Protein AF-A0A1Y1KWU5-F1 (afdb_monomer)

Solvent-accessible surface area (backbone atoms only — not comparable to full-atom values): 7586 Å² total; per-residue (Å²): 84,20,53,81,80,66,44,77,60,91,59,65,43,53,29,84,85,46,70,53,44,62,46,43,45,73,68,38,96,52,86,77,61,97,84,52,98,60,60,67,22,33,27,60,72,57,50,53,52,48,52,53,52,38,52,51,50,53,49,51,57,52,48,52,55,51,52,58,49,50,57,54,48,60,75,54,45,35,66,39,91,87,79,66,52,74,26,84,35,66,68,56,41,51,54,46,28,48,75,75,55,55,42,67,49,94,83,48,96,49,75,25,68,44,70,65,58,51,71,70,51,80,75,86,70,75,130

Organism: Photinus pyralis (NCBI:txid7054)

Structure (mmCIF, N/CA/C/O backbone):
data_AF-A0A1Y1KWU5-F1
#
_entry.id   AF-A0A1Y1KWU5-F1
#
loop_
_atom_site.group_PDB
_atom_site.id
_atom_site.type_symbol
_atom_site.label_atom_id
_atom_site.label_alt_id
_atom_site.label_comp_id
_atom_site.label_asym_id
_atom_site.label_entity_id
_atom_site.label_seq_id
_atom_site.pdbx_PDB_ins_code
_atom_site.Cartn_x
_atom_site.Cartn_y
_atom_site.Cartn_z
_atom_site.occupancy
_atom_site.B_iso_or_equiv
_atom_site.auth_seq_id
_atom_site.auth_comp_id
_atom_site.auth_asym_id
_atom_site.auth_atom_id
_atom_site.pdbx_PDB_model_num
ATOM 1 N N . ILE A 1 1 ? -17.354 2.102 24.502 1.00 94.81 1 ILE A N 1
ATOM 2 C CA . ILE A 1 1 ? -17.675 2.507 23.100 1.00 94.81 1 ILE A CA 1
ATOM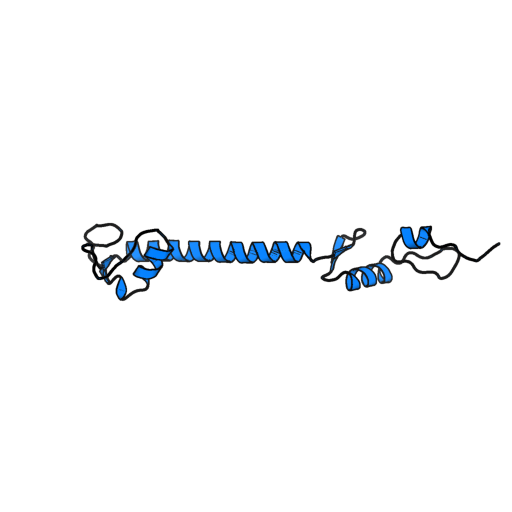 3 C C . ILE A 1 1 ? -16.407 2.635 22.249 1.00 94.81 1 ILE A C 1
ATOM 5 O O . ILE A 1 1 ? -15.475 3.330 22.637 1.00 94.81 1 ILE A O 1
ATOM 9 N N . CYS A 1 2 ? -16.386 1.977 21.086 1.00 96.94 2 CYS A N 1
ATOM 10 C CA . CYS A 1 2 ? -15.306 1.999 20.093 1.00 96.94 2 CYS A CA 1
ATOM 11 C C . CYS A 1 2 ? -15.434 3.174 19.100 1.00 96.94 2 CYS A C 1
ATOM 13 O O . CYS A 1 2 ? -16.521 3.439 18.593 1.00 96.94 2 CYS A O 1
ATOM 15 N N . ARG A 1 3 ? -14.316 3.822 18.746 1.00 94.38 3 ARG A N 1
ATOM 16 C CA . ARG A 1 3 ? -14.198 4.917 17.764 1.00 94.38 3 ARG A CA 1
ATOM 17 C C . ARG A 1 3 ? -14.713 4.533 16.383 1.00 94.38 3 ARG A C 1
ATOM 19 O O . ARG A 1 3 ? -15.328 5.349 15.707 1.00 94.38 3 ARG A O 1
ATOM 26 N N . THR A 1 4 ? -14.423 3.310 15.951 1.00 93.44 4 THR A N 1
ATOM 27 C CA . THR A 1 4 ? -14.607 2.893 14.557 1.00 93.44 4 THR A CA 1
ATOM 28 C C . THR A 1 4 ? -15.996 2.319 14.308 1.00 93.44 4 THR A C 1
ATOM 30 O O . THR A 1 4 ? -16.654 2.711 13.350 1.00 93.44 4 THR A O 1
ATOM 33 N N . CYS A 1 5 ? -16.457 1.391 15.153 1.00 94.75 5 CYS A N 1
ATOM 34 C CA . CYS A 1 5 ? -17.762 0.749 14.972 1.00 94.75 5 CYS A CA 1
ATOM 35 C C . CYS A 1 5 ? -18.886 1.381 15.799 1.00 94.75 5 CYS A C 1
ATOM 37 O O . CYS A 1 5 ? -20.037 0.992 15.615 1.00 94.75 5 CYS A O 1
ATOM 39 N N . LEU A 1 6 ? -18.564 2.307 16.713 1.00 95.06 6 LEU A N 1
ATOM 40 C CA . LEU A 1 6 ? -19.505 2.977 17.624 1.00 95.06 6 LEU A CA 1
ATOM 41 C C . LEU A 1 6 ? -20.280 2.031 18.559 1.00 95.06 6 LEU A C 1
ATOM 43 O O . LEU A 1 6 ? -21.228 2.449 19.218 1.00 95.06 6 LEU A O 1
ATOM 47 N N . LYS A 1 7 ? -19.867 0.762 18.652 1.00 97.00 7 LYS A N 1
ATOM 48 C CA . LYS A 1 7 ? -20.448 -0.232 19.563 1.00 97.00 7 LYS A CA 1
ATOM 49 C C . LYS A 1 7 ? -19.772 -0.180 20.922 1.00 97.00 7 LYS A C 1
ATOM 51 O O . LYS A 1 7 ? -18.605 0.212 21.031 1.00 97.00 7 LYS A O 1
ATOM 56 N N . ASP A 1 8 ? -20.498 -0.602 21.948 1.00 95.81 8 ASP A N 1
ATOM 57 C CA . ASP A 1 8 ? -19.896 -0.889 23.240 1.00 95.81 8 ASP A CA 1
ATOM 58 C C . ASP A 1 8 ? -19.264 -2.283 23.215 1.00 95.81 8 ASP A C 1
ATOM 60 O O . ASP A 1 8 ? -19.918 -3.268 22.882 1.00 95.81 8 ASP A O 1
ATOM 64 N N . GLU A 1 9 ? -17.962 -2.349 23.471 1.00 97.00 9 GLU A N 1
ATOM 65 C CA . GLU A 1 9 ? -17.146 -3.559 23.357 1.00 97.00 9 GLU A CA 1
ATOM 66 C C . GLU A 1 9 ? -16.307 -3.679 24.631 1.00 97.00 9 GLU A C 1
ATOM 68 O O . GLU A 1 9 ? -15.948 -2.666 25.233 1.00 97.00 9 GLU A O 1
ATOM 73 N N . GLN A 1 10 ? -15.998 -4.911 25.030 1.00 92.81 10 GLN A N 1
ATOM 74 C CA . GLN A 1 10 ? -15.315 -5.197 26.296 1.00 92.81 10 GLN A CA 1
ATOM 75 C C . GLN A 1 10 ? -13.804 -4.941 26.216 1.00 92.81 10 GLN A C 1
ATOM 77 O O . GLN A 1 10 ? -13.208 -4.451 27.169 1.00 92.81 10 GLN A O 1
ATOM 82 N N . GLU A 1 11 ? -13.191 -5.239 25.068 1.00 95.56 11 GLU A N 1
ATOM 83 C CA . GLU A 1 11 ? -11.748 -5.108 24.855 1.00 95.56 11 GLU A CA 1
ATOM 84 C C . GLU A 1 11 ? -11.456 -3.883 23.989 1.00 95.56 11 GLU A C 1
ATOM 86 O O . GLU A 1 11 ? -11.607 -3.907 22.761 1.00 95.56 11 GLU A O 1
ATOM 91 N N . LEU A 1 12 ? -11.077 -2.799 24.664 1.00 96.62 12 LEU A N 1
ATOM 92 C CA . LEU A 1 12 ? -10.816 -1.485 24.092 1.00 96.62 12 LEU A CA 1
ATOM 93 C C . LEU A 1 12 ? -9.368 -1.072 24.365 1.00 96.62 12 LEU A C 1
ATOM 95 O O . LEU A 1 12 ? -8.878 -1.203 25.483 1.00 96.62 12 LEU A O 1
ATOM 99 N N . SER A 1 13 ? -8.709 -0.533 23.345 1.00 96.31 13 SER A N 1
ATOM 100 C CA . SER A 1 13 ? -7.371 0.049 23.434 1.00 96.31 13 SER A CA 1
ATOM 101 C C . SER A 1 13 ? -7.431 1.547 23.128 1.00 96.31 13 SER A C 1
ATOM 103 O O . SER A 1 13 ? -8.189 1.939 22.234 1.00 96.31 13 SER A O 1
ATOM 105 N N . PRO A 1 14 ? -6.645 2.398 23.807 1.00 96.44 14 PRO A N 1
ATOM 106 C CA . PRO A 1 14 ? -6.607 3.824 23.501 1.00 96.44 14 PRO A CA 1
ATOM 107 C C . PRO A 1 14 ? -6.084 4.078 22.082 1.00 96.44 14 PRO A C 1
ATOM 109 O O . PRO A 1 14 ? -5.101 3.479 21.645 1.00 96.44 14 PRO A O 1
ATOM 112 N N . VAL A 1 15 ? -6.739 4.975 21.342 1.00 96.00 15 VAL A N 1
ATOM 113 C CA . VAL A 1 15 ? -6.402 5.232 19.927 1.00 96.00 15 VAL A CA 1
ATOM 114 C C . VAL A 1 15 ? -5.012 5.861 19.772 1.00 96.00 15 VAL A C 1
ATOM 116 O O . VAL A 1 15 ? -4.310 5.532 18.821 1.00 96.00 15 VAL A O 1
ATOM 119 N N . PHE A 1 16 ? -4.607 6.722 20.709 1.00 94.75 16 PHE A N 1
ATOM 120 C CA . PHE A 1 16 ? -3.323 7.438 20.671 1.00 94.75 16 PHE A CA 1
ATOM 121 C C . PHE A 1 16 ? -2.161 6.705 21.347 1.00 94.75 16 PHE A C 1
ATOM 123 O O . PHE A 1 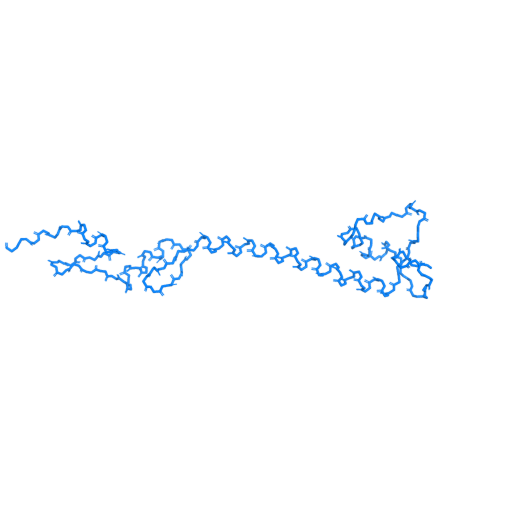16 ? -1.016 7.091 21.137 1.00 94.75 16 PHE A O 1
ATOM 130 N N . ASP A 1 17 ? -2.436 5.630 22.091 1.00 93.62 17 ASP A N 1
ATOM 131 C CA . ASP A 1 17 ? -1.395 4.762 22.666 1.00 93.62 17 ASP A CA 1
ATOM 132 C C . ASP A 1 17 ? -1.025 3.612 21.707 1.00 93.62 17 ASP A C 1
ATOM 134 O O . ASP A 1 17 ? -0.284 2.695 22.055 1.00 93.62 17 ASP A O 1
ATOM 138 N N . THR A 1 18 ? -1.566 3.640 20.485 1.00 91.69 18 THR A N 1
ATOM 139 C CA . THR A 1 18 ? -1.322 2.670 19.414 1.00 91.69 18 THR A CA 1
ATOM 140 C C . THR A 1 18 ? -1.113 3.400 18.086 1.00 91.69 18 THR A C 1
ATOM 142 O O . THR A 1 18 ? -1.347 4.601 17.970 1.00 91.69 18 THR A O 1
ATOM 145 N N . GLU A 1 19 ? -0.746 2.666 17.036 1.00 94.38 19 GLU A N 1
ATOM 146 C CA . GLU A 1 19 ? -0.669 3.202 15.667 1.00 94.38 19 GLU A CA 1
ATOM 147 C C . GLU A 1 19 ? -2.055 3.444 15.032 1.00 94.38 19 GLU A C 1
ATOM 149 O O . GLU A 1 19 ? -2.157 3.890 13.892 1.00 94.38 19 GLU A O 1
ATOM 154 N N . ALA A 1 20 ? -3.155 3.183 15.750 1.00 93.69 20 ALA A N 1
ATOM 155 C CA . ALA A 1 20 ? -4.499 3.277 15.189 1.00 93.69 20 ALA A CA 1
ATOM 156 C C . ALA A 1 20 ? -4.839 4.685 14.673 1.00 93.69 20 ALA A C 1
ATOM 158 O O . ALA A 1 20 ? -5.522 4.795 13.657 1.00 93.69 20 ALA A O 1
ATOM 159 N N . ALA A 1 21 ? -4.375 5.751 15.338 1.00 92.62 21 ALA A N 1
ATOM 160 C CA . ALA A 1 21 ? -4.647 7.129 14.921 1.00 92.62 21 ALA A CA 1
ATOM 161 C C . ALA A 1 21 ? -4.113 7.423 13.508 1.00 92.62 21 ALA A C 1
ATOM 163 O O . ALA A 1 21 ? -4.886 7.802 12.628 1.00 92.62 21 ALA A O 1
ATOM 164 N N . SER A 1 22 ? -2.820 7.181 13.272 1.00 92.19 22 SER A N 1
ATOM 165 C CA . SER A 1 22 ? -2.188 7.409 11.966 1.00 92.19 22 SER A CA 1
ATOM 166 C C . SER A 1 22 ? -2.765 6.487 10.895 1.00 92.19 22 SER A C 1
ATOM 168 O O . SER A 1 22 ? -3.064 6.927 9.790 1.00 92.19 22 SER A O 1
ATOM 170 N N . MET A 1 23 ? -3.010 5.219 11.231 1.00 93.25 23 MET A N 1
ATOM 171 C CA . MET A 1 23 ? -3.595 4.258 10.297 1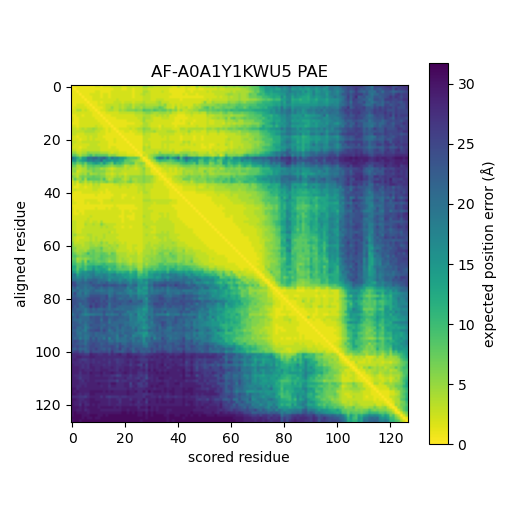.00 93.25 23 MET A CA 1
ATOM 172 C C . MET A 1 23 ? -5.018 4.647 9.877 1.00 93.25 23 MET A C 1
ATOM 174 O O . MET A 1 23 ? -5.388 4.437 8.721 1.00 93.25 23 MET A O 1
ATOM 178 N N . LEU A 1 24 ? -5.829 5.202 10.789 1.00 91.81 24 LEU A N 1
ATOM 179 C CA . LEU A 1 24 ? -7.181 5.682 10.483 1.00 91.81 24 LEU A CA 1
ATOM 180 C C . LEU A 1 24 ? -7.151 6.860 9.512 1.00 91.81 24 LEU A C 1
ATOM 182 O O . LEU A 1 24 ? -7.927 6.845 8.556 1.00 91.81 24 LEU A O 1
ATOM 186 N N . GLU A 1 25 ? -6.261 7.826 9.740 1.00 90.75 25 GLU A N 1
ATOM 187 C CA . GLU A 1 25 ? -6.081 8.996 8.872 1.00 90.75 25 GLU A CA 1
ATOM 188 C C . GLU A 1 25 ? -5.540 8.605 7.490 1.00 90.75 25 GLU A C 1
ATOM 190 O O . GLU A 1 25 ? -6.004 9.118 6.470 1.00 90.75 25 GLU A O 1
ATOM 195 N N . ASP A 1 26 ? -4.627 7.631 7.438 1.00 88.56 26 ASP A N 1
ATOM 196 C CA . ASP A 1 26 ? -4.078 7.114 6.187 1.00 88.56 26 ASP A CA 1
ATOM 197 C C . ASP A 1 26 ? -5.100 6.273 5.408 1.00 88.56 26 ASP A C 1
ATOM 199 O O . ASP A 1 26 ? -5.172 6.372 4.183 1.00 88.56 26 ASP A O 1
ATOM 203 N N . CYS A 1 27 ? -5.897 5.421 6.061 1.00 82.38 27 CYS A N 1
ATOM 204 C CA . CYS A 1 27 ? -6.834 4.528 5.366 1.00 82.38 27 CYS A CA 1
ATOM 205 C C . CYS A 1 27 ? -8.128 5.219 4.912 1.00 82.38 27 CYS A C 1
ATOM 207 O O . CYS A 1 27 ? -8.773 4.742 3.976 1.00 82.38 27 CYS A O 1
ATOM 209 N N . ARG A 1 28 ? -8.554 6.306 5.570 1.00 72.38 28 ARG A N 1
ATOM 210 C CA . ARG A 1 28 ? -9.796 7.033 5.255 1.00 72.38 28 ARG A CA 1
ATOM 211 C C . ARG A 1 28 ? -9.697 8.487 5.733 1.00 72.38 28 ARG A C 1
ATOM 213 O O . ARG A 1 28 ? -9.059 8.758 6.732 1.00 72.38 28 ARG A O 1
ATOM 220 N N . PHE A 1 29 ? -10.436 9.411 5.112 1.00 65.81 29 PHE A N 1
ATOM 221 C CA . PHE A 1 29 ? -10.536 10.835 5.507 1.00 65.81 29 PHE A CA 1
ATOM 222 C C . PHE A 1 29 ? -11.156 11.114 6.906 1.00 65.81 29 PHE A C 1
ATOM 224 O O . PHE A 1 29 ? -11.790 12.149 7.106 1.00 65.81 29 PHE A O 1
ATOM 231 N N . MET A 1 30 ? -11.052 10.210 7.882 1.00 73.19 30 MET A N 1
ATOM 232 C CA . MET A 1 30 ? -11.430 10.502 9.265 1.00 73.19 30 MET A CA 1
ATOM 233 C C . MET A 1 30 ? -10.248 11.142 9.984 1.00 73.19 30 MET A C 1
ATOM 235 O O . MET A 1 30 ? -9.280 10.461 10.291 1.00 73.19 30 MET A O 1
ATOM 239 N N . LYS A 1 31 ? -10.361 12.436 10.296 1.00 83.50 31 LYS A N 1
ATOM 240 C CA . LYS A 1 31 ? -9.432 13.118 11.203 1.00 83.50 31 LYS A CA 1
ATOM 241 C C . LYS A 1 31 ? -9.647 12.612 12.629 1.00 83.50 31 LYS A C 1
ATOM 243 O O . LYS A 1 31 ? -10.791 12.567 13.094 1.00 83.50 31 LYS A O 1
ATOM 248 N N . VAL A 1 32 ? -8.570 12.253 13.320 1.00 88.56 32 VAL A N 1
ATOM 249 C CA . VAL A 1 32 ? -8.626 11.759 14.699 1.00 88.56 32 VAL A CA 1
ATOM 250 C C . VAL A 1 32 ? -7.886 12.749 15.592 1.00 88.56 32 VAL A C 1
ATOM 252 O O . VAL A 1 32 ? -6.712 13.025 15.383 1.00 88.56 32 VAL A O 1
ATOM 255 N N . SER A 1 33 ? -8.569 13.330 16.583 1.00 89.25 33 SER A N 1
ATOM 256 C CA . S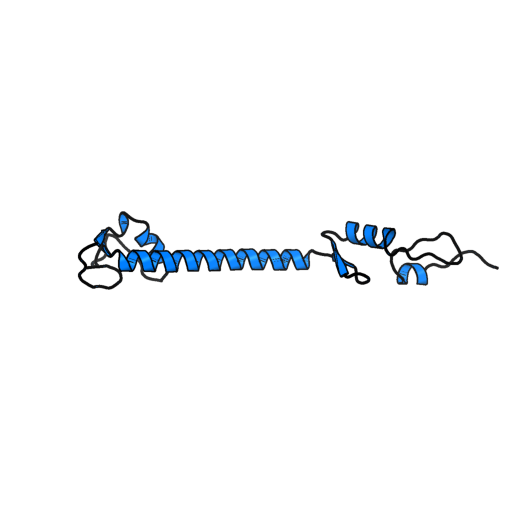ER A 1 33 ? -7.972 14.334 17.468 1.00 89.25 33 SER A CA 1
ATOM 257 C C . SER A 1 33 ? -8.231 14.006 18.939 1.00 89.25 33 SER A C 1
ATOM 259 O O . SER A 1 33 ? -9.351 13.645 19.297 1.00 89.25 33 SER A O 1
ATOM 261 N N . PRO A 1 34 ? -7.234 14.182 19.825 1.00 88.69 34 PRO A N 1
ATOM 262 C CA . PRO A 1 34 ? -7.443 13.992 21.257 1.00 88.69 34 PRO A CA 1
ATOM 263 C C . PRO A 1 34 ? -8.360 15.054 21.872 1.00 88.69 34 PRO A C 1
ATOM 265 O O . PRO A 1 34 ? -8.821 14.885 22.996 1.00 88.69 34 PRO A O 1
ATOM 268 N N . GLN A 1 35 ? -8.625 16.147 21.151 1.00 90.62 35 GLN A N 1
ATOM 269 C CA . GLN A 1 35 ? -9.490 17.241 21.589 1.00 90.62 35 GLN A CA 1
ATOM 270 C C . GLN A 1 35 ? -10.914 17.152 21.024 1.00 90.62 35 GLN A C 1
ATOM 272 O O . GLN A 1 35 ? -11.723 18.040 21.293 1.00 90.62 35 GLN A O 1
ATOM 277 N N . ASP A 1 36 ? -11.236 16.135 20.220 1.00 88.44 36 ASP A N 1
ATOM 278 C CA . ASP A 1 36 ? -12.590 15.987 19.691 1.00 88.44 36 ASP A CA 1
ATOM 279 C C . ASP A 1 36 ? -13.557 15.356 20.711 1.00 88.44 36 ASP A C 1
ATOM 281 O O . ASP A 1 36 ? -13.168 14.682 21.664 1.00 88.44 36 ASP A O 1
ATOM 285 N N . SER A 1 37 ? -14.855 15.600 20.521 1.00 89.56 37 SER A N 1
ATOM 286 C CA . SER A 1 37 ? -15.932 15.109 21.392 1.00 89.56 37 SER A CA 1
ATOM 287 C C . SER A 1 37 ? -16.370 13.671 21.070 1.00 89.56 37 SER A C 1
ATOM 289 O O . SER A 1 37 ? -17.513 13.288 21.324 1.00 89.56 37 SER A O 1
ATOM 291 N N . LEU A 1 38 ? -15.482 12.868 20.480 1.00 91.81 38 LEU A N 1
ATOM 292 C CA . LEU A 1 38 ? -15.770 11.525 19.979 1.00 91.81 38 LEU A CA 1
ATOM 293 C C . LEU A 1 38 ? -15.024 10.453 20.812 1.00 91.81 38 LEU A C 1
ATOM 295 O O . LEU A 1 38 ? -14.121 10.782 21.584 1.00 91.81 38 LEU A O 1
ATOM 299 N N . PRO A 1 39 ? -15.384 9.153 20.708 1.00 94.38 39 PRO A N 1
ATOM 300 C CA . PRO A 1 39 ? -14.756 8.104 21.518 1.00 94.38 39 PRO A CA 1
ATOM 301 C C . PRO A 1 39 ? -13.240 8.028 21.298 1.00 94.38 39 PRO A C 1
ATOM 303 O O . PRO A 1 39 ? -12.796 8.142 20.165 1.00 94.38 39 PRO A O 1
ATOM 306 N N . GLN A 1 40 ? -12.451 7.778 22.346 1.00 94.44 40 GLN A N 1
ATOM 307 C CA . GLN A 1 40 ? -10.976 7.763 22.270 1.00 94.44 40 GLN A CA 1
ATOM 308 C C . GLN A 1 40 ? -10.352 6.362 22.380 1.00 94.44 40 GLN A C 1
ATOM 310 O O . GLN A 1 40 ? -9.165 6.212 22.661 1.00 94.44 40 GLN A O 1
ATOM 315 N N . ASN A 1 41 ? -11.149 5.318 22.138 1.00 96.12 41 ASN A N 1
ATOM 316 C CA . ASN A 1 41 ? -10.709 3.926 22.201 1.00 96.12 41 ASN A CA 1
ATOM 317 C C . ASN A 1 41 ? -11.162 3.138 20.970 1.00 96.12 41 ASN A C 1
ATOM 319 O O . ASN A 1 41 ? -12.239 3.396 20.441 1.00 96.12 41 ASN A O 1
ATOM 323 N N . ILE A 1 42 ? -10.390 2.146 20.544 1.00 96.19 42 ILE A N 1
ATOM 324 C CA . ILE A 1 42 ? -10.701 1.224 19.448 1.00 96.19 42 ILE A CA 1
ATOM 325 C C . ILE A 1 42 ? -10.792 -0.208 19.983 1.00 96.19 42 ILE A C 1
ATOM 327 O O . ILE A 1 42 ? -10.002 -0.602 20.832 1.00 96.19 42 ILE A O 1
ATOM 331 N N . CYS A 1 43 ? -11.762 -0.997 19.517 1.00 98.25 43 CYS A N 1
ATOM 332 C CA . CYS A 1 43 ? -11.850 -2.407 19.904 1.00 98.25 43 CYS A CA 1
ATOM 333 C C . CYS A 1 43 ? -10.931 -3.293 19.058 1.00 98.25 43 CYS A C 1
ATOM 335 O O . CYS A 1 43 ? -10.647 -2.963 17.903 1.00 98.25 43 CYS A O 1
ATOM 337 N N . ILE A 1 44 ? -10.542 -4.459 19.588 1.00 96.62 44 ILE A N 1
ATOM 338 C CA . ILE A 1 44 ? -9.620 -5.400 18.918 1.00 96.62 44 ILE A CA 1
ATOM 339 C C . ILE A 1 44 ? -10.084 -5.757 17.502 1.00 96.62 44 ILE A C 1
ATOM 341 O O . ILE A 1 44 ? -9.292 -5.716 16.563 1.00 96.62 44 ILE A O 1
ATOM 345 N N . LYS A 1 45 ? -11.380 -6.038 17.318 1.00 97.44 45 LYS A N 1
ATOM 346 C CA . LYS A 1 45 ? -11.948 -6.378 16.001 1.00 97.44 45 LYS A CA 1
ATOM 347 C C . LYS A 1 45 ? -11.741 -5.249 14.987 1.00 97.44 45 LYS A C 1
ATOM 349 O O . LYS A 1 45 ? -11.382 -5.499 13.841 1.00 97.44 45 LYS A O 1
ATOM 354 N N . CYS A 1 46 ? -11.961 -4.001 15.408 1.00 96.31 46 CYS A N 1
ATOM 355 C CA . CYS A 1 46 ? -11.766 -2.837 14.544 1.00 96.31 46 CYS A CA 1
ATOM 356 C C . CYS A 1 46 ? -10.284 -2.574 14.278 1.00 96.31 46 CYS A C 1
ATOM 358 O O . CYS A 1 46 ? -9.932 -2.244 13.151 1.00 96.31 46 CYS A O 1
ATOM 360 N N . TYR A 1 47 ? -9.426 -2.752 15.284 1.00 95.88 47 TYR A N 1
ATOM 361 C CA . TYR A 1 47 ? -7.982 -2.600 15.132 1.00 95.88 47 TYR A CA 1
ATOM 362 C C . TYR A 1 47 ? -7.408 -3.618 14.135 1.00 95.88 47 TYR A C 1
ATOM 364 O O . TYR A 1 47 ? -6.673 -3.246 13.229 1.00 95.88 47 TYR A O 1
ATOM 372 N N . GLN A 1 48 ? -7.814 -4.886 14.220 1.00 96.50 48 GLN A N 1
ATOM 373 C CA . GLN A 1 48 ? -7.372 -5.927 13.286 1.00 96.50 48 GLN A CA 1
ATOM 374 C C . GLN A 1 48 ? -7.795 -5.637 11.840 1.00 96.50 48 GLN A C 1
ATOM 376 O O . GLN A 1 48 ? -6.977 -5.747 10.927 1.00 96.50 48 GLN A O 1
ATOM 381 N N . LEU A 1 49 ? -9.049 -5.222 11.627 1.00 95.94 49 LEU A N 1
ATOM 382 C CA . LEU A 1 49 ? -9.525 -4.813 10.302 1.00 95.94 49 LEU A CA 1
ATOM 383 C C . LEU A 1 49 ? -8.759 -3.592 9.779 1.00 95.94 49 LEU A C 1
ATOM 385 O O . LEU A 1 49 ? -8.390 -3.552 8.608 1.00 95.94 49 LEU A O 1
ATOM 389 N N . LEU A 1 50 ? -8.483 -2.614 10.644 1.00 94.94 50 LEU A N 1
ATOM 390 C CA . LEU A 1 50 ? -7.699 -1.433 10.296 1.00 94.94 50 LEU A CA 1
ATOM 391 C C . LEU A 1 50 ? -6.281 -1.808 9.844 1.00 94.94 50 LEU A C 1
ATOM 393 O O . LEU A 1 50 ? -5.832 -1.323 8.810 1.00 94.94 50 LEU A O 1
ATOM 397 N N . VAL A 1 51 ? -5.608 -2.703 10.572 1.00 94.44 51 VAL A N 1
ATOM 398 C CA . VAL A 1 51 ? -4.269 -3.210 10.223 1.00 94.44 51 VAL A CA 1
ATOM 399 C C . VAL A 1 51 ? -4.269 -3.901 8.866 1.00 94.44 51 VAL A C 1
ATOM 401 O O . VAL A 1 51 ? -3.392 -3.640 8.043 1.00 94.44 51 VAL A O 1
ATOM 404 N N . GLN A 1 52 ? -5.270 -4.735 8.589 1.00 95.69 52 GLN A N 1
ATOM 405 C CA . GLN A 1 52 ? -5.402 -5.395 7.290 1.00 95.69 52 GLN A CA 1
ATOM 406 C C . GLN A 1 52 ? -5.593 -4.384 6.152 1.00 95.69 52 GLN A C 1
ATOM 408 O O . GLN A 1 52 ? -4.881 -4.453 5.151 1.00 95.69 52 GLN A O 1
ATOM 413 N N . CYS A 1 53 ? -6.501 -3.418 6.321 1.00 94.19 53 CYS A N 1
ATOM 414 C CA . CYS A 1 53 ? -6.737 -2.361 5.337 1.00 94.19 53 CYS A CA 1
ATOM 415 C C . CYS A 1 53 ? -5.481 -1.516 5.084 1.00 94.19 53 CYS A C 1
ATOM 417 O O . CYS A 1 53 ? -5.141 -1.249 3.931 1.00 94.19 53 CYS A O 1
ATOM 419 N N . TYR A 1 54 ? -4.776 -1.127 6.146 1.00 93.75 54 TYR A N 1
ATOM 420 C CA . TYR A 1 54 ? -3.564 -0.316 6.059 1.00 93.75 54 TYR A CA 1
ATOM 421 C C . TYR A 1 54 ? -2.437 -1.043 5.327 1.00 93.75 54 TYR A C 1
ATOM 423 O O . TYR A 1 54 ? -1.843 -0.497 4.397 1.00 93.75 54 TYR A O 1
ATOM 431 N N . ASN A 1 55 ? -2.182 -2.301 5.690 1.00 95.69 55 ASN A N 1
ATOM 432 C CA . ASN A 1 55 ? -1.142 -3.101 5.050 1.00 95.69 55 ASN A CA 1
ATOM 433 C C . ASN A 1 55 ? -1.452 -3.350 3.574 1.00 95.69 55 ASN A C 1
ATOM 435 O O . ASN A 1 55 ? -0.558 -3.249 2.735 1.00 95.69 55 ASN A O 1
ATOM 439 N N . PHE A 1 56 ? -2.719 -3.609 3.241 1.00 95.44 56 PHE A N 1
ATOM 440 C CA . PHE A 1 56 ? -3.141 -3.741 1.852 1.00 95.44 56 PHE A CA 1
ATOM 441 C C . PHE A 1 56 ? -2.937 -2.435 1.071 1.00 95.44 56 PHE A C 1
ATOM 443 O O . PHE A 1 56 ? -2.361 -2.458 -0.015 1.00 95.44 56 PHE A O 1
ATOM 450 N N . LYS A 1 57 ? -3.310 -1.281 1.644 1.00 93.94 57 LYS A N 1
ATOM 451 C CA . LYS A 1 57 ? -3.037 0.033 1.043 1.00 93.94 57 LYS A CA 1
ATOM 452 C C . LYS A 1 57 ? -1.538 0.226 0.778 1.00 93.94 57 LYS A C 1
ATOM 454 O O . LYS A 1 57 ? -1.165 0.548 -0.348 1.00 93.94 57 LYS A O 1
ATOM 459 N N . LYS A 1 58 ? -0.680 -0.012 1.777 1.00 94.81 58 LYS A N 1
ATOM 460 C CA . LYS A 1 58 ? 0.784 0.097 1.633 1.00 94.81 58 LYS A CA 1
ATOM 461 C C . LYS A 1 58 ? 1.328 -0.832 0.552 1.00 94.81 58 LYS A C 1
ATOM 463 O O . LYS A 1 58 ? 2.207 -0.444 -0.214 1.00 94.81 58 LYS A O 1
ATOM 468 N N . GLN A 1 59 ? 0.781 -2.039 0.455 1.00 97.25 59 GLN A N 1
ATOM 469 C CA . GLN A 1 59 ? 1.142 -2.986 -0.591 1.00 97.25 59 GLN A CA 1
ATOM 470 C C . GLN A 1 59 ? 0.767 -2.472 -1.988 1.00 97.25 59 GLN A C 1
ATOM 472 O O . GLN A 1 59 ? 1.575 -2.600 -2.909 1.00 97.25 59 GLN A O 1
ATOM 477 N N . CYS A 1 60 ? -0.416 -1.874 -2.159 1.00 95.75 60 CYS A N 1
ATOM 478 C CA . CYS A 1 60 ? -0.815 -1.248 -3.421 1.00 95.75 60 CYS A CA 1
ATOM 479 C C . CYS A 1 60 ? 0.115 -0.085 -3.803 1.00 95.75 60 CYS A C 1
ATOM 481 O O . CYS A 1 60 ? 0.611 -0.070 -4.927 1.00 95.75 60 CYS A O 1
ATOM 483 N N . GLU A 1 61 ? 0.409 0.829 -2.868 1.00 94.31 61 GLU A N 1
ATOM 484 C CA . GLU A 1 61 ? 1.334 1.960 -3.082 1.00 94.31 61 GLU A CA 1
ATOM 485 C C . GLU A 1 61 ? 2.719 1.470 -3.533 1.00 94.31 61 GLU A C 1
ATOM 487 O O . GLU A 1 61 ? 3.281 1.946 -4.520 1.00 94.31 61 GLU A O 1
ATOM 492 N N . GLN A 1 62 ? 3.257 0.459 -2.845 1.00 96.81 62 GLN A N 1
ATOM 493 C CA . GLN A 1 62 ? 4.550 -0.122 -3.195 1.00 96.81 62 GLN A CA 1
ATOM 494 C C . GLN A 1 62 ? 4.517 -0.818 -4.560 1.00 96.81 62 GLN A C 1
ATOM 496 O O . GLN A 1 62 ? 5.467 -0.702 -5.335 1.00 96.81 62 GLN A O 1
ATOM 501 N N . SER A 1 63 ? 3.427 -1.524 -4.865 1.00 96.19 63 SER A N 1
ATOM 502 C CA . SER A 1 63 ? 3.259 -2.206 -6.150 1.00 96.19 63 SER A CA 1
ATOM 503 C C . SER A 1 63 ? 3.235 -1.210 -7.305 1.00 96.19 63 SER A C 1
ATOM 505 O O . SER A 1 63 ? 3.884 -1.450 -8.317 1.00 96.19 63 SER A O 1
ATOM 507 N N . GLU A 1 64 ? 2.560 -0.069 -7.153 1.00 95.88 64 GLU A N 1
ATOM 508 C CA . GLU A 1 64 ? 2.533 0.990 -8.166 1.00 95.88 64 GLU A CA 1
ATOM 509 C C . GLU A 1 64 ? 3.936 1.547 -8.446 1.00 95.88 64 GLU A C 1
ATOM 511 O O . GLU A 1 64 ? 4.344 1.643 -9.606 1.00 95.88 64 GLU A O 1
ATOM 516 N N . ILE A 1 65 ? 4.718 1.826 -7.395 1.00 94.62 65 ILE A N 1
ATOM 517 C CA . ILE A 1 65 ? 6.113 2.278 -7.526 1.00 94.62 65 ILE A CA 1
ATOM 518 C C . ILE A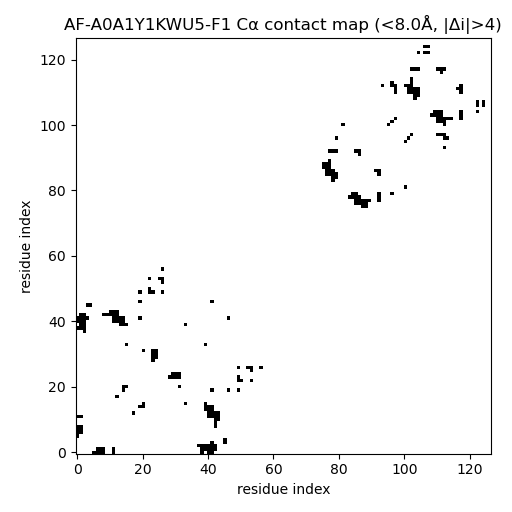 1 65 ? 6.948 1.238 -8.278 1.00 94.62 65 ILE A C 1
ATOM 520 O O . ILE A 1 65 ? 7.677 1.580 -9.212 1.00 94.62 65 ILE A O 1
ATOM 524 N N . THR A 1 66 ? 6.849 -0.031 -7.882 1.00 93.56 66 THR A N 1
ATOM 525 C CA . THR A 1 66 ? 7.604 -1.121 -8.507 1.00 93.56 66 THR A CA 1
ATOM 526 C C . THR A 1 66 ? 7.213 -1.297 -9.975 1.00 93.56 66 THR A C 1
ATOM 528 O O . THR A 1 66 ? 8.091 -1.366 -10.834 1.00 93.56 66 THR A O 1
ATOM 531 N N . LEU A 1 67 ? 5.918 -1.290 -10.296 1.00 90.12 67 LEU A N 1
ATOM 532 C CA . LEU A 1 67 ? 5.430 -1.391 -11.674 1.00 90.12 67 LEU A CA 1
ATOM 533 C C . LEU A 1 67 ? 5.912 -0.213 -12.532 1.00 90.12 67 LEU A C 1
ATOM 535 O O . LEU A 1 67 ? 6.389 -0.419 -13.650 1.00 90.12 67 LEU A O 1
ATOM 539 N N . ALA A 1 68 ? 5.883 1.009 -11.998 1.00 88.75 68 ALA A N 1
ATOM 540 C CA . ALA A 1 68 ? 6.409 2.187 -12.684 1.00 88.75 68 ALA A CA 1
ATOM 541 C C . ALA A 1 68 ? 7.929 2.102 -12.934 1.00 88.75 68 ALA A C 1
ATOM 543 O O . ALA A 1 68 ? 8.427 2.603 -13.947 1.00 88.75 68 ALA A O 1
ATOM 544 N N . GLN A 1 69 ? 8.693 1.469 -12.037 1.00 87.69 69 GLN A N 1
ATOM 545 C CA . GLN A 1 69 ? 10.124 1.219 -12.240 1.00 87.69 69 GLN A CA 1
ATOM 546 C C . GLN A 1 69 ? 10.376 0.162 -13.320 1.00 87.69 69 GLN A C 1
ATOM 548 O O . GLN A 1 69 ? 11.240 0.373 -14.171 1.00 87.69 69 GLN A O 1
ATOM 553 N N . MET A 1 70 ? 9.610 -0.930 -13.332 1.00 84.94 70 MET A N 1
ATOM 554 C CA . MET A 1 70 ? 9.737 -1.992 -14.338 1.00 84.94 70 MET A CA 1
ATOM 555 C C . MET A 1 70 ? 9.462 -1.471 -15.754 1.00 84.94 70 MET A C 1
ATOM 557 O O . MET A 1 70 ? 10.261 -1.714 -16.654 1.00 84.94 70 MET A O 1
ATOM 561 N N . GLN A 1 71 ? 8.429 -0.643 -15.940 1.00 80.81 71 GLN A N 1
ATOM 562 C CA . GLN A 1 71 ? 8.152 -0.005 -17.236 1.00 80.81 71 GLN A CA 1
ATOM 563 C C . GLN A 1 71 ? 9.321 0.863 -17.736 1.00 80.81 71 GLN A C 1
ATOM 565 O O . GLN A 1 71 ? 9.623 0.895 -18.929 1.00 80.81 71 GLN A O 1
ATOM 570 N N . LYS A 1 72 ? 10.022 1.557 -16.827 1.00 76.00 72 LYS A N 1
ATOM 571 C CA . LYS A 1 72 ? 11.223 2.336 -17.176 1.00 76.00 72 LYS A CA 1
ATOM 572 C C . LYS A 1 72 ? 12.414 1.453 -17.538 1.00 76.00 72 LYS A C 1
ATOM 574 O O . LYS A 1 72 ? 13.258 1.899 -18.313 1.00 76.00 72 LYS A O 1
ATOM 579 N N . ILE A 1 73 ? 12.520 0.257 -16.958 1.00 73.62 73 ILE A N 1
ATOM 580 C CA . ILE A 1 73 ? 13.559 -0.717 -17.309 1.00 73.62 73 ILE A CA 1
ATOM 581 C C . ILE A 1 73 ? 13.309 -1.223 -18.725 1.00 73.62 73 ILE A C 1
ATOM 583 O O . ILE A 1 73 ? 14.214 -1.114 -19.548 1.00 73.62 73 ILE A O 1
ATOM 587 N N . ASP A 1 74 ? 12.087 -1.658 -19.039 1.00 65.88 74 ASP A N 1
ATOM 588 C CA . ASP A 1 74 ? 11.733 -2.133 -20.381 1.00 65.88 74 ASP A CA 1
ATOM 589 C C . ASP A 1 74 ? 12.034 -1.071 -21.448 1.00 65.88 74 ASP A C 1
ATOM 591 O O . ASP A 1 74 ? 12.696 -1.367 -22.444 1.00 65.88 74 ASP A O 1
ATOM 595 N N . ALA A 1 75 ? 11.687 0.195 -21.185 1.00 70.69 75 ALA A N 1
ATOM 596 C CA . ALA A 1 75 ? 11.990 1.320 -22.073 1.00 70.69 75 ALA A CA 1
ATOM 597 C C . ALA A 1 75 ? 13.496 1.622 -22.243 1.00 70.69 75 ALA A C 1
ATOM 599 O O . ALA A 1 75 ? 13.886 2.284 -23.204 1.00 70.69 75 ALA A O 1
ATOM 600 N N . LYS A 1 76 ? 14.351 1.178 -21.315 1.00 74.88 76 LYS A N 1
ATOM 601 C CA . LYS A 1 76 ? 15.815 1.354 -21.368 1.00 74.88 76 LYS A CA 1
ATOM 602 C C . LYS A 1 76 ? 16.554 0.129 -21.896 1.00 74.88 76 LYS A C 1
ATOM 604 O O . LYS A 1 76 ? 17.781 0.165 -21.997 1.00 74.88 76 LYS A O 1
ATOM 609 N N . THR A 1 77 ? 15.842 -0.946 -22.209 1.00 84.25 77 THR A N 1
ATOM 610 C CA . THR A 1 77 ? 16.453 -2.166 -22.723 1.00 84.25 77 THR A CA 1
ATOM 611 C C . THR A 1 77 ? 16.485 -2.185 -24.252 1.00 84.25 77 THR A C 1
ATOM 613 O O . THR A 1 77 ? 15.624 -1.628 -24.928 1.00 84.25 77 THR A O 1
ATOM 616 N N . PHE A 1 78 ? 17.511 -2.823 -24.811 1.00 86.50 78 PHE A N 1
ATOM 617 C CA . PHE A 1 78 ? 17.746 -2.932 -26.249 1.00 86.50 78 PHE A CA 1
ATOM 618 C C . PHE A 1 78 ? 17.639 -4.400 -26.647 1.00 86.50 78 PHE A C 1
ATOM 620 O O . PHE A 1 78 ? 18.398 -5.222 -26.139 1.00 86.50 78 PHE A O 1
ATOM 627 N N . HIS A 1 79 ? 16.718 -4.753 -27.537 1.00 85.81 79 HIS A N 1
ATOM 628 C CA . HIS A 1 79 ? 16.515 -6.141 -27.952 1.00 85.81 79 HIS A CA 1
ATOM 629 C C . HIS A 1 79 ? 17.147 -6.424 -29.319 1.00 85.81 79 HIS A C 1
ATOM 631 O O . HIS A 1 79 ? 17.151 -5.586 -30.219 1.00 85.81 79 HIS A O 1
ATOM 637 N N . CYS A 1 80 ? 17.681 -7.631 -29.483 1.00 83.44 80 CYS A N 1
ATOM 638 C CA . CYS A 1 80 ? 18.135 -8.149 -30.763 1.00 83.44 80 CYS A CA 1
ATOM 639 C C . CYS A 1 80 ? 16.923 -8.573 -31.600 1.00 83.44 80 CYS A C 1
ATOM 641 O O . CYS A 1 80 ? 16.214 -9.505 -31.228 1.00 83.44 80 CYS A O 1
ATOM 643 N N . GLY A 1 81 ? 16.714 -7.942 -32.756 1.00 78.38 81 GLY A N 1
ATOM 644 C CA . GLY A 1 81 ? 15.617 -8.301 -33.663 1.00 78.38 81 GLY A CA 1
ATOM 645 C C . GLY A 1 81 ? 15.737 -9.696 -34.295 1.00 78.38 81 GLY A C 1
ATOM 646 O O . GLY A 1 81 ? 14.736 -10.230 -34.755 1.00 78.38 81 GLY A O 1
ATOM 647 N N . ALA A 1 82 ? 16.932 -10.301 -34.303 1.00 78.31 82 ALA A N 1
ATOM 648 C CA . ALA A 1 82 ? 17.167 -11.614 -34.912 1.00 78.31 82 ALA A CA 1
ATOM 649 C C . ALA A 1 82 ? 16.895 -12.792 -33.957 1.00 78.31 82 ALA A C 1
ATOM 651 O O . ALA A 1 82 ? 16.409 -13.831 -34.396 1.00 78.31 82 ALA A O 1
ATOM 652 N N . CYS A 1 83 ? 17.205 -12.653 -32.661 1.00 86.19 83 CYS A N 1
ATOM 653 C CA . CYS A 1 83 ? 17.061 -13.741 -31.681 1.00 86.19 83 CYS A CA 1
ATOM 654 C C . CYS A 1 83 ? 16.253 -13.381 -30.424 1.00 86.19 83 CYS A C 1
ATOM 656 O O . CYS A 1 83 ? 16.076 -14.227 -29.550 1.00 86.19 83 CYS A O 1
ATOM 658 N N . GLY A 1 84 ? 15.788 -12.136 -30.298 1.00 83.25 84 GLY A N 1
ATOM 659 C CA . GLY A 1 84 ? 14.971 -11.672 -29.174 1.00 83.25 84 GLY A CA 1
ATOM 660 C C . GLY A 1 84 ? 15.729 -11.428 -27.865 1.00 83.25 84 GLY A C 1
ATOM 661 O O . GLY A 1 84 ? 15.104 -11.067 -26.874 1.00 83.25 84 GLY A O 1
ATOM 662 N N . LYS A 1 85 ? 17.060 -11.601 -27.822 1.00 87.81 85 LYS A N 1
ATOM 663 C CA . LYS A 1 85 ? 17.855 -11.331 -26.609 1.00 87.81 85 LYS A CA 1
ATOM 664 C C . LYS A 1 85 ? 17.829 -9.852 -26.235 1.00 87.81 85 LYS A C 1
ATOM 666 O O . LYS A 1 85 ? 18.028 -8.999 -27.096 1.00 87.81 85 LYS A O 1
ATOM 671 N N . THR A 1 86 ? 17.680 -9.566 -24.947 1.00 89.06 86 THR A N 1
ATOM 672 C CA . THR A 1 86 ? 17.611 -8.202 -24.411 1.00 89.06 86 THR A CA 1
ATOM 673 C C . THR A 1 86 ? 18.917 -7.797 -23.723 1.00 89.06 86 THR A C 1
ATOM 675 O O . THR A 1 86 ? 19.543 -8.600 -23.034 1.00 89.06 86 THR A O 1
ATOM 678 N N . PHE A 1 87 ? 19.321 -6.539 -23.888 1.00 89.62 87 PHE A N 1
ATOM 679 C CA . PHE A 1 87 ? 20.553 -5.959 -23.356 1.00 89.62 87 PHE A CA 1
ATOM 680 C C . PHE A 1 87 ? 20.258 -4.667 -22.591 1.00 89.62 87 PHE A C 1
ATOM 682 O O . PHE A 1 87 ? 19.383 -3.891 -22.970 1.00 89.62 87 PHE A O 1
ATOM 689 N N . ASP A 1 88 ? 21.031 -4.402 -21.538 1.00 88.62 88 ASP A N 1
ATOM 690 C CA . ASP A 1 88 ? 20.918 -3.188 -20.712 1.00 88.62 88 ASP A CA 1
ATOM 691 C C . ASP A 1 88 ? 21.512 -1.925 -21.366 1.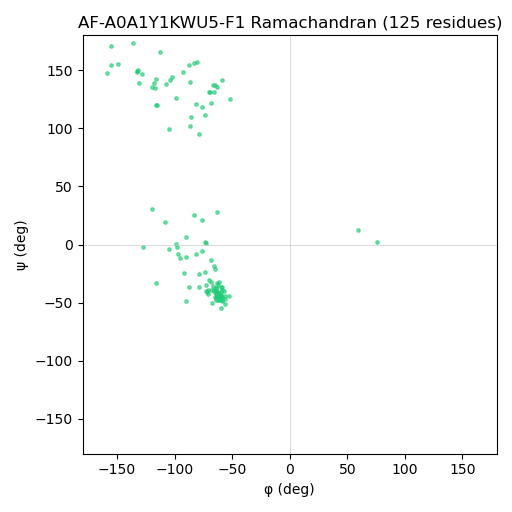00 88.62 88 ASP A C 1
ATOM 693 O O . ASP A 1 88 ? 21.427 -0.829 -20.816 1.00 88.62 88 ASP A O 1
ATOM 697 N N . SER A 1 89 ? 22.155 -2.071 -22.527 1.00 88.12 89 SER A N 1
ATOM 698 C CA . SER A 1 89 ? 22.825 -0.982 -23.230 1.00 88.12 89 SER A CA 1
ATOM 699 C C . SER A 1 89 ? 23.003 -1.284 -24.716 1.00 88.12 89 SER A C 1
ATOM 701 O O . SER A 1 89 ? 23.258 -2.421 -25.126 1.00 88.12 89 SER A O 1
ATOM 703 N N . ASN A 1 90 ? 22.953 -0.230 -25.534 1.00 84.94 90 ASN A N 1
ATOM 704 C CA . ASN A 1 90 ? 23.165 -0.331 -26.978 1.00 84.94 90 ASN A CA 1
ATOM 705 C C . ASN A 1 90 ? 24.571 -0.854 -27.334 1.00 84.94 90 ASN A C 1
ATOM 707 O O . ASN A 1 90 ? 24.744 -1.555 -28.325 1.00 84.94 90 ASN A O 1
ATOM 711 N N . ALA A 1 91 ? 25.588 -0.550 -26.518 1.00 88.19 91 ALA A N 1
ATOM 712 C CA . ALA A 1 91 ? 26.951 -1.043 -26.732 1.00 88.19 91 ALA A CA 1
ATOM 713 C C . ALA A 1 91 ? 27.030 -2.577 -26.629 1.00 88.19 91 ALA A C 1
ATOM 715 O O . ALA A 1 91 ? 27.648 -3.218 -27.481 1.00 88.19 91 ALA A O 1
ATOM 716 N N . LYS A 1 92 ? 26.352 -3.174 -25.637 1.00 89.62 92 LYS A N 1
ATOM 717 C CA . LYS A 1 92 ? 26.279 -4.635 -25.498 1.00 89.62 92 LYS A CA 1
ATOM 718 C C . LYS A 1 92 ? 25.463 -5.275 -26.616 1.00 89.62 92 LYS A C 1
ATOM 720 O O . LYS A 1 92 ? 25.895 -6.299 -27.135 1.00 89.62 92 LYS A O 1
ATOM 725 N N . LEU A 1 93 ? 24.358 -4.654 -27.045 1.00 87.62 93 LEU A N 1
ATOM 726 C CA . LEU A 1 93 ? 23.618 -5.126 -28.220 1.00 87.62 93 LEU A CA 1
ATOM 727 C C . LEU A 1 93 ? 24.511 -5.126 -29.473 1.00 87.62 93 LEU A C 1
ATOM 729 O O . LEU A 1 93 ? 24.584 -6.139 -30.159 1.00 87.62 93 LEU A O 1
ATOM 733 N N . LYS A 1 94 ? 25.254 -4.044 -29.749 1.00 83.12 94 LYS A N 1
ATOM 734 C CA . LYS A 1 94 ? 26.187 -3.981 -30.892 1.00 83.12 94 LYS A CA 1
ATOM 735 C C . LYS A 1 94 ? 27.269 -5.061 -30.832 1.00 83.12 94 LYS A C 1
ATOM 737 O O . LYS A 1 94 ? 27.527 -5.721 -31.832 1.00 83.12 94 LYS A O 1
ATOM 742 N N . SER A 1 95 ? 27.877 -5.269 -29.664 1.00 86.81 95 SER A N 1
ATOM 743 C CA . SER A 1 95 ? 28.877 -6.328 -29.468 1.00 86.81 95 SER A CA 1
ATOM 744 C C . SER A 1 95 ? 28.282 -7.731 -29.647 1.00 86.81 95 SER A C 1
ATOM 746 O O . SER A 1 95 ? 28.917 -8.604 -30.238 1.00 86.81 95 SER A O 1
ATOM 748 N N . HIS A 1 96 ? 27.042 -7.946 -29.209 1.00 86.81 96 HIS A N 1
ATOM 749 C CA . HIS A 1 96 ? 26.317 -9.186 -29.464 1.00 86.81 96 HIS A CA 1
ATOM 750 C C . HIS A 1 96 ? 26.046 -9.399 -30.960 1.00 86.81 96 HIS A C 1
ATOM 752 O O . HIS A 1 96 ? 26.312 -10.488 -31.466 1.00 86.81 96 HIS A O 1
ATOM 758 N N . MET A 1 97 ? 25.580 -8.369 -31.674 1.00 82.31 97 MET A N 1
ATOM 759 C CA . MET A 1 97 ? 25.357 -8.446 -33.122 1.00 82.31 97 MET A CA 1
ATOM 760 C C . MET A 1 97 ? 26.655 -8.778 -33.870 1.00 82.31 97 MET A C 1
ATOM 762 O O . MET A 1 97 ? 26.632 -9.631 -34.746 1.00 82.31 97 MET A O 1
ATOM 766 N N . LEU A 1 98 ? 27.789 -8.192 -33.464 1.00 79.75 98 LEU A N 1
ATOM 767 C CA . LEU A 1 98 ? 29.114 -8.503 -34.021 1.00 79.75 98 LEU A CA 1
ATOM 768 C C . LEU A 1 98 ? 29.570 -9.942 -33.770 1.00 79.75 98 LEU A C 1
ATOM 770 O O . LEU A 1 98 ? 30.213 -10.525 -34.626 1.00 79.75 98 LEU A O 1
ATOM 774 N N . SER A 1 99 ? 29.322 -10.488 -32.580 1.00 83.81 99 SER A N 1
ATOM 775 C CA . SER A 1 99 ? 29.903 -11.777 -32.170 1.00 83.81 99 SER A CA 1
ATOM 776 C C . SER A 1 99 ? 29.023 -12.983 -32.490 1.00 83.81 99 SER A C 1
ATOM 778 O O . SER A 1 99 ? 29.532 -14.095 -32.591 1.00 83.81 99 SER A O 1
ATOM 780 N N . VAL A 1 100 ? 27.708 -12.787 -32.615 1.00 84.25 100 VAL A N 1
ATOM 781 C CA . VAL A 1 100 ? 26.731 -13.876 -32.791 1.00 84.25 100 VAL A CA 1
ATOM 782 C C . VAL A 1 100 ? 26.021 -13.807 -34.140 1.00 84.25 100 VAL A C 1
ATOM 784 O O . VAL A 1 100 ? 25.671 -14.843 -34.699 1.00 84.25 100 VAL A O 1
ATOM 787 N N . HIS A 1 101 ? 25.799 -12.602 -34.663 1.00 79.81 101 HIS A N 1
ATOM 788 C CA . HIS A 1 101 ? 25.059 -12.359 -35.902 1.00 79.81 101 HIS A CA 1
ATOM 789 C C . HIS A 1 101 ? 25.931 -11.650 -36.944 1.00 79.81 101 HIS A C 1
ATOM 791 O O . HIS A 1 101 ? 25.417 -10.868 -37.742 1.00 79.81 101 HIS A O 1
ATOM 797 N N . GLU A 1 102 ? 27.244 -11.905 -36.914 1.00 75.00 102 GLU A N 1
ATOM 798 C CA . GLU A 1 102 ? 28.187 -11.343 -37.877 1.00 75.00 102 GLU A CA 1
ATOM 799 C C . GLU A 1 102 ? 27.723 -11.598 -39.311 1.00 75.00 102 GLU A C 1
ATOM 801 O O . GLU A 1 102 ? 27.502 -12.735 -39.731 1.00 75.00 102 GLU A O 1
ATOM 806 N N . LEU A 1 103 ? 27.609 -10.519 -40.077 1.00 72.69 103 LEU A N 1
ATOM 807 C CA . LEU A 1 103 ? 27.390 -10.587 -41.510 1.00 72.69 103 LEU A CA 1
ATOM 808 C C . LEU A 1 103 ? 28.734 -10.384 -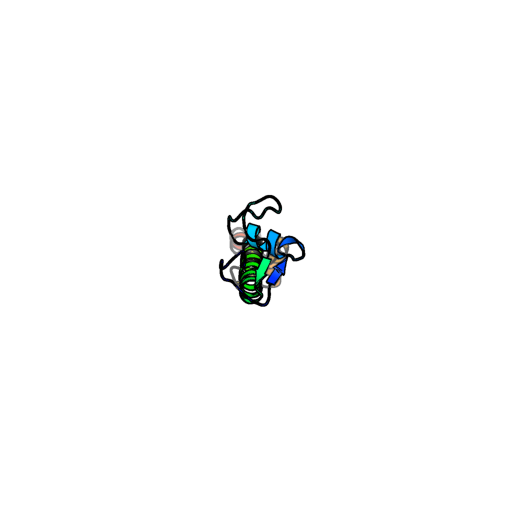42.198 1.00 72.69 103 LEU A C 1
ATOM 810 O O . LEU A 1 103 ? 29.433 -9.411 -41.923 1.00 72.69 103 LEU A O 1
ATOM 814 N N . ARG A 1 104 ? 29.117 -11.313 -43.071 1.00 78.62 104 ARG A N 1
ATOM 815 C CA . ARG A 1 104 ? 30.407 -11.284 -43.769 1.00 78.62 104 ARG A CA 1
ATOM 816 C C . ARG A 1 104 ? 30.198 -10.927 -45.231 1.00 78.62 104 ARG A C 1
ATOM 818 O O . ARG A 1 104 ? 29.284 -11.449 -45.871 1.00 78.62 104 ARG A O 1
ATOM 825 N N . CYS A 1 105 ? 31.058 -10.069 -45.772 1.00 77.06 105 CYS A N 1
ATOM 826 C CA . CYS A 1 105 ? 31.128 -9.903 -47.217 1.00 77.06 105 CYS A CA 1
ATOM 827 C C . CYS A 1 105 ? 31.645 -11.203 -47.841 1.00 77.06 105 CYS A C 1
ATOM 829 O O . CYS A 1 105 ? 32.589 -11.810 -47.352 1.00 77.06 105 CYS A O 1
ATOM 831 N N . PHE A 1 106 ? 31.040 -11.634 -48.945 1.00 74.75 106 PHE A N 1
ATOM 832 C CA . PHE A 1 106 ? 31.526 -12.810 -49.669 1.00 74.75 106 PHE A CA 1
ATOM 833 C C . PHE A 1 106 ? 32.825 -12.528 -50.444 1.00 74.75 106 PHE A C 1
ATOM 835 O O . PHE A 1 106 ? 33.587 -13.439 -50.747 1.00 74.75 106 PHE A O 1
ATOM 842 N N . ASN A 1 107 ? 33.071 -11.257 -50.773 1.00 81.44 107 ASN A N 1
ATOM 843 C CA . ASN A 1 107 ? 34.147 -10.836 -51.670 1.00 81.44 107 ASN A CA 1
ATOM 844 C C . ASN A 1 107 ? 35.342 -10.193 -50.943 1.00 81.44 107 ASN A C 1
ATOM 846 O O . ASN A 1 107 ? 36.325 -9.845 -51.593 1.00 81.44 107 ASN A O 1
ATOM 850 N N . CYS A 1 108 ? 35.263 -10.005 -49.624 1.00 83.44 108 CYS A N 1
ATOM 851 C CA . CYS A 1 108 ? 36.378 -9.565 -48.787 1.00 83.44 108 CYS A CA 1
ATOM 852 C C . CYS A 1 108 ? 36.178 -10.024 -47.338 1.00 83.44 108 CYS A C 1
ATOM 854 O O . CYS A 1 108 ? 35.082 -10.422 -46.961 1.00 83.44 108 CYS A O 1
ATOM 856 N N . ASP A 1 109 ? 37.197 -9.870 -46.495 1.00 79.19 109 ASP A N 1
ATOM 857 C CA . ASP A 1 109 ? 37.124 -10.210 -45.065 1.00 79.19 109 ASP A CA 1
ATOM 858 C C . ASP A 1 109 ? 36.341 -9.182 -44.213 1.00 79.19 109 ASP A C 1
ATOM 860 O O . ASP A 1 109 ? 36.517 -9.093 -42.998 1.00 79.19 109 ASP A O 1
ATOM 864 N N . GLY A 1 110 ? 35.480 -8.371 -44.838 1.00 78.38 110 GLY A N 1
ATOM 865 C CA . GLY A 1 110 ? 34.656 -7.375 -44.158 1.00 78.38 110 GLY A CA 1
ATOM 866 C C . GLY A 1 110 ? 33.569 -8.017 -43.292 1.00 78.38 110 GLY A C 1
ATOM 867 O O . GLY A 1 110 ? 32.827 -8.881 -43.764 1.00 78.38 110 GLY A O 1
ATOM 868 N N . VAL A 1 111 ? 33.452 -7.560 -42.042 1.00 77.12 111 VAL A N 1
ATOM 869 C CA . VAL A 1 111 ? 32.441 -7.999 -41.065 1.00 77.12 111 VAL A CA 1
ATOM 870 C C . VAL A 1 111 ? 31.533 -6.826 -40.693 1.00 77.12 111 VAL A C 1
ATOM 872 O O . VAL A 1 111 ? 32.015 -5.726 -40.422 1.00 77.12 111 VAL A O 1
ATOM 875 N N . PHE A 1 112 ? 30.222 -7.066 -40.654 1.00 76.44 112 PHE A N 1
ATOM 876 C CA . PHE A 1 112 ? 29.182 -6.048 -40.518 1.00 76.44 112 PHE A CA 1
ATOM 877 C C . PHE A 1 112 ? 28.162 -6.416 -39.435 1.00 76.44 112 PHE A C 1
ATOM 879 O O . PHE A 1 112 ? 27.897 -7.590 -39.173 1.00 76.44 112 PHE A O 1
ATOM 886 N N . VAL A 1 113 ? 27.584 -5.386 -38.808 1.00 66.94 113 VAL A N 1
ATOM 887 C CA . VAL A 1 113 ? 26.619 -5.508 -37.694 1.00 66.94 113 VAL A CA 1
ATOM 888 C C . VAL A 1 113 ? 25.160 -5.472 -38.119 1.00 66.94 113 VAL A C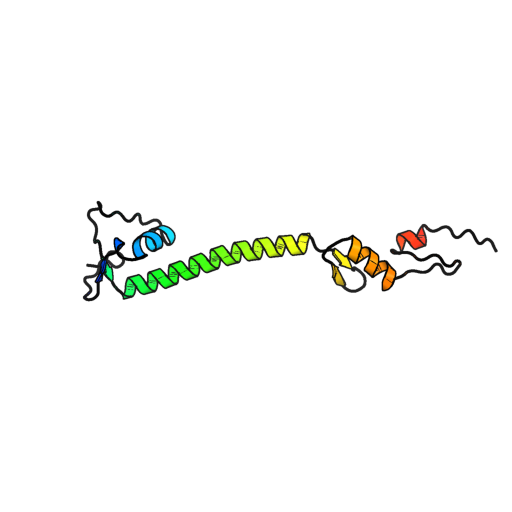 1
ATOM 890 O O . VAL A 1 113 ? 24.278 -5.739 -37.302 1.00 66.94 113 VAL A O 1
ATOM 893 N N . SER A 1 114 ? 24.895 -5.099 -39.369 1.00 68.56 114 SER A N 1
ATOM 894 C CA . SER A 1 114 ? 23.555 -4.999 -39.933 1.00 68.56 114 SER A CA 1
ATOM 895 C C . SER A 1 114 ? 23.582 -5.301 -41.429 1.00 68.56 114 SER A C 1
ATOM 897 O O . SER A 1 114 ? 24.619 -5.142 -42.079 1.00 68.56 114 SER A O 1
ATOM 899 N N . SER A 1 115 ? 22.447 -5.737 -41.983 1.00 68.31 115 SER A N 1
ATOM 900 C CA . SER A 1 115 ? 22.326 -5.958 -43.428 1.00 68.31 115 SER A CA 1
ATOM 901 C C . SER A 1 115 ? 22.528 -4.662 -44.208 1.00 68.31 115 SER A C 1
ATOM 903 O O . SER A 1 115 ? 23.169 -4.687 -45.244 1.00 68.31 115 SER A O 1
ATOM 905 N N . TYR A 1 116 ? 22.095 -3.517 -43.667 1.00 70.50 116 TYR A N 1
ATOM 906 C CA . TYR A 1 116 ? 22.320 -2.205 -44.278 1.00 70.50 116 TYR A CA 1
ATOM 907 C C . TYR A 1 116 ? 23.813 -1.873 -44.431 1.00 70.50 1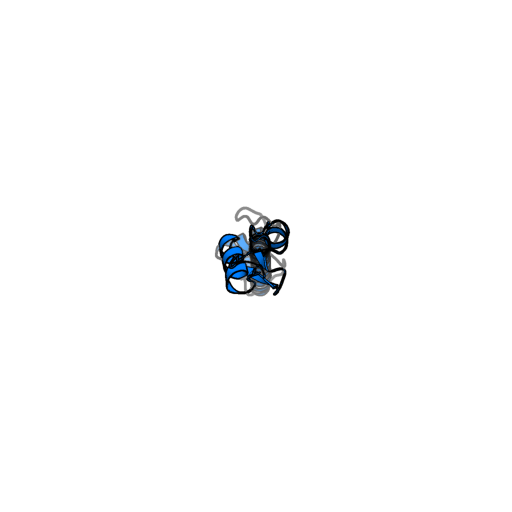16 TYR A C 1
ATOM 909 O O . TYR A 1 116 ? 24.235 -1.385 -45.480 1.00 70.50 116 TYR A O 1
ATOM 917 N N . ASP A 1 117 ? 24.627 -2.152 -43.408 1.00 74.62 117 ASP A N 1
ATOM 918 C CA . ASP A 1 117 ? 26.072 -1.893 -43.461 1.00 74.62 117 ASP A CA 1
ATOM 919 C C . ASP A 1 117 ? 26.777 -2.828 -44.459 1.00 74.62 117 ASP A C 1
ATOM 921 O O . ASP A 1 117 ? 27.737 -2.420 -45.109 1.00 74.62 117 ASP A O 1
ATOM 925 N N . LEU A 1 118 ? 26.280 -4.061 -44.620 1.00 77.69 118 LEU A N 1
ATOM 926 C CA . LEU A 1 118 ? 26.754 -4.993 -45.647 1.00 77.69 118 LEU A CA 1
ATOM 927 C C . LEU A 1 118 ? 26.298 -4.584 -47.060 1.00 77.69 118 LEU A C 1
ATOM 929 O O . LEU A 1 118 ? 27.080 -4.678 -48.001 1.00 77.69 118 LEU A O 1
ATOM 933 N N . ASP A 1 119 ? 25.061 -4.118 -47.221 1.00 76.06 119 ASP A N 1
ATOM 934 C CA . ASP A 1 119 ? 24.492 -3.737 -48.521 1.00 76.06 119 ASP A CA 1
ATOM 935 C C . ASP A 1 119 ? 25.098 -2.427 -49.045 1.00 76.06 119 ASP A C 1
ATOM 937 O O . ASP A 1 119 ? 25.304 -2.256 -50.246 1.00 76.06 119 ASP A O 1
ATOM 941 N N . SER A 1 120 ? 25.412 -1.494 -48.142 1.00 80.19 120 SER A N 1
ATOM 942 C CA . SER A 1 120 ? 26.092 -0.234 -48.471 1.00 80.19 120 SER A CA 1
ATOM 943 C C . SER A 1 120 ? 27.611 -0.378 -48.597 1.00 80.19 120 SER A C 1
ATOM 945 O O . SER A 1 120 ? 28.287 0.549 -49.052 1.00 80.19 120 SER A O 1
ATOM 947 N N . HIS A 1 121 ? 28.165 -1.537 -48.237 1.00 81.88 121 HIS A N 1
ATOM 948 C CA . HIS A 1 121 ? 29.576 -1.825 -48.417 1.00 81.88 121 HIS A CA 1
ATOM 949 C C . HIS A 1 121 ? 29.902 -2.074 -49.896 1.00 81.88 121 HIS A C 1
ATOM 951 O O . HIS A 1 121 ? 29.573 -3.100 -50.489 1.00 81.88 121 HIS A O 1
ATOM 957 N N . SER A 1 122 ? 30.650 -1.150 -50.490 1.00 75.94 122 SER A N 1
ATOM 958 C CA . SER A 1 122 ? 31.254 -1.333 -51.807 1.00 75.94 122 SER A CA 1
ATOM 959 C C . SER A 1 122 ? 32.617 -2.021 -51.680 1.00 75.94 122 SER A C 1
ATOM 961 O O . SER A 1 122 ? 33.620 -1.387 -51.342 1.00 75.94 122 SER A O 1
ATOM 963 N N . CYS A 1 123 ? 32.650 -3.324 -51.964 1.00 75.06 123 CYS A N 1
ATOM 964 C CA . CYS A 1 123 ? 33.874 -4.122 -51.977 1.00 75.06 123 CYS A CA 1
ATOM 965 C C . CYS A 1 123 ? 34.785 -3.715 -53.151 1.00 75.06 123 CYS A C 1
ATOM 967 O O . CYS A 1 123 ? 34.387 -3.791 -54.312 1.00 75.06 123 CYS A O 1
ATOM 969 N N . GLY A 1 124 ? 36.023 -3.303 -52.859 1.00 69.25 124 GLY A N 1
ATOM 970 C CA . GLY A 1 124 ? 37.000 -2.833 -53.853 1.00 69.25 124 GLY A CA 1
ATOM 971 C C . GLY A 1 124 ? 37.639 -3.918 -54.732 1.00 69.25 124 GLY A C 1
ATOM 972 O O . GLY A 1 124 ? 38.489 -3.593 -55.560 1.00 69.25 124 GLY A O 1
ATOM 973 N N . PHE A 1 125 ? 37.254 -5.191 -54.589 1.00 54.56 125 PHE A N 1
ATOM 974 C CA . PHE A 1 125 ? 37.716 -6.261 -55.475 1.00 54.56 125 PHE A CA 1
ATOM 975 C C . PHE A 1 125 ? 36.939 -6.236 -56.799 1.00 54.56 125 PHE A C 1
ATOM 977 O O . PHE A 1 125 ? 35.851 -6.799 -56.928 1.00 54.56 125 PHE A O 1
ATOM 984 N N . ARG A 1 126 ? 37.529 -5.570 -57.800 1.00 53.44 126 ARG A N 1
ATOM 985 C CA . ARG A 1 126 ? 37.233 -5.817 -59.217 1.00 53.44 126 ARG A CA 1
ATOM 986 C C . ARG A 1 126 ? 37.711 -7.232 -59.565 1.00 53.44 126 ARG A C 1
ATOM 988 O O . ARG A 1 126 ? 38.843 -7.581 -59.238 1.00 53.44 126 ARG A O 1
ATOM 995 N N . ARG A 1 127 ? 36.855 -8.022 -60.220 1.00 49.34 127 ARG A N 1
ATOM 996 C CA . ARG A 1 127 ? 37.343 -9.068 -61.129 1.00 49.34 127 ARG A CA 1
ATOM 997 C C . ARG A 1 127 ? 38.140 -8.429 -62.261 1.00 49.34 127 ARG A C 1
ATOM 999 O O . ARG A 1 127 ? 37.766 -7.300 -62.657 1.00 49.34 127 ARG A O 1
#

InterPro domains:
  IPR012934 Zinc finger, AD-type [PF07776] (1-64)
  IPR012934 Zinc finger, AD-type [PS51915] (1-70)
  IPR012934 Zinc finger, AD-type [SM00868] (1-70)
  IPR013087 Zinc finger C2H2-type [PS00028] (80-101)
  IPR013087 Zinc finger C2H2-type [PS50157] (78-101)
  IPR013087 Zinc finger C2H2-type [SM00355] (78-101)
  IPR036236 Zinc finger C2H2 superfamily [SSF57667] (74-121)
  IPR057829 ZNF142, C2H2 zinc finger 21/23 [PF23612] (78-102)

Sequence (127 aa):
ICRTCLKDEQELSPVFDTEAASMLEDCRFMKVSPQDSLPQNICIKCYQLLVQCYNFKKQCEQSEITLAQMQKIDAKTFHCGACGKTFDSNAKLKSHMLSVHELRCFNCDGVFVSSYDLDSHSCGFRR

Secondary structure (DSSP, 8-state):
--TTT----SSEEESTTSTHHHHHHHHSS----TTSSS--EEEHHHHHHHHHHHHHHHHHHHHHHHHHHHHHHHHH-EE-TTT--EESSHHHHHHHHHHHS-EE-SSSS-EESSHHHHHS-------

Nearest PDB structures (foldseek):
  7pok-assembly1_C  TM=9.351E-01  e=4.856E-04  Drosophila melanogaster
  7pok-assembly1_D  TM=9.101E-01  e=5.915E-04  Drosophila melanogaster
  7pok-assembly1_A  TM=8.833E-01  e=1.586E-03  Drosophila melanogaster
  7po9-assembly1_B  TM=8.745E-01  e=1.389E-02  Drosophila melanogaster

Radius of gyration: 32.1 Å; Cα contacts (8 Å, |Δi|>4): 134; chains: 1; bounding box: 58×31×87 Å

Foldseek 3Di:
DAQPPPDDDDAKDFCVVDCNQVLVVVLDVDHDDPPDPTDGIHHPVRVVVSVVSSVVVVVVVVVVVVVVVVVVQVVQWDADPVPGDIDNDPVVVQVCLQPPVWDQDPQDRDTDSDVVVNVPDDDPDDD

Mean predicted aligned error: 12.94 Å

pLDDT: mean 86.19, std 10.13, range [49.34, 98.25]